Protein AF-A0A2I0ANE9-F1 (afdb_monomer)

Structure (mmCIF, N/CA/C/O backbone):
data_AF-A0A2I0ANE9-F1
#
_entry.id   AF-A0A2I0ANE9-F1
#
loop_
_atom_site.group_PDB
_atom_site.id
_atom_site.type_symbol
_atom_site.label_atom_id
_atom_site.label_alt_id
_atom_site.label_comp_id
_atom_site.label_asym_id
_atom_site.label_entity_id
_atom_site.label_seq_id
_atom_site.pdbx_PDB_ins_code
_atom_site.Cartn_x
_atom_site.Cartn_y
_atom_site.Cartn_z
_atom_site.occupancy
_atom_site.B_iso_or_equiv
_atom_site.auth_seq_id
_atom_site.auth_comp_id
_atom_site.auth_asym_id
_atom_site.auth_atom_id
_atom_site.pdbx_PDB_model_num
ATOM 1 N N . MET A 1 1 ? 23.871 -11.024 -10.348 1.00 52.38 1 MET A N 1
ATOM 2 C CA . MET A 1 1 ? 24.257 -9.922 -9.440 1.00 52.38 1 MET A CA 1
ATOM 3 C C . MET A 1 1 ? 22.990 -9.184 -9.057 1.00 52.38 1 MET A C 1
ATOM 5 O O . MET A 1 1 ? 22.345 -8.648 -9.945 1.00 52.38 1 MET A O 1
ATOM 9 N N . GLY A 1 2 ? 22.592 -9.238 -7.787 1.00 71.94 2 GLY A N 1
ATOM 10 C CA . GLY A 1 2 ? 21.537 -8.381 -7.241 1.00 71.94 2 GLY A CA 1
ATOM 11 C C . GLY A 1 2 ? 22.173 -7.202 -6.509 1.00 71.94 2 GLY A C 1
ATOM 12 O O . GLY A 1 2 ? 23.275 -7.345 -5.983 1.00 71.94 2 GLY A O 1
ATOM 13 N N . ALA A 1 3 ? 21.510 -6.049 -6.498 1.00 79.62 3 ALA A N 1
ATOM 14 C CA . ALA A 1 3 ? 21.902 -4.908 -5.679 1.00 79.62 3 ALA A CA 1
ATOM 15 C C . ALA A 1 3 ? 20.979 -4.841 -4.461 1.00 79.62 3 ALA A C 1
ATOM 17 O O . ALA A 1 3 ? 19.765 -4.979 -4.600 1.00 79.62 3 ALA A O 1
ATOM 18 N N . MET A 1 4 ? 21.552 -4.634 -3.278 1.00 83.81 4 MET A N 1
ATOM 19 C CA . MET A 1 4 ? 20.791 -4.360 -2.064 1.00 83.81 4 MET A CA 1
ATOM 20 C C . MET A 1 4 ? 20.770 -2.849 -1.848 1.00 83.81 4 MET A C 1
ATOM 22 O O . MET A 1 4 ? 21.821 -2.215 -1.757 1.00 83.81 4 MET A O 1
ATOM 26 N N . LEU A 1 5 ? 19.573 -2.274 -1.788 1.00 81.50 5 LEU A N 1
ATOM 27 C CA . LEU A 1 5 ? 19.358 -0.852 -1.556 1.00 81.50 5 LEU A CA 1
ATOM 28 C C . LEU A 1 5 ? 18.556 -0.693 -0.272 1.00 81.50 5 LEU A C 1
ATOM 30 O O . LEU A 1 5 ? 17.522 -1.333 -0.105 1.00 81.50 5 LEU A O 1
ATOM 34 N N . HIS A 1 6 ? 19.036 0.170 0.618 1.00 82.62 6 HIS A N 1
ATOM 35 C CA . HIS A 1 6 ? 18.342 0.507 1.853 1.00 82.62 6 HIS A CA 1
ATOM 36 C C . HIS A 1 6 ? 17.800 1.923 1.744 1.00 82.62 6 HIS A C 1
ATOM 38 O O . HIS A 1 6 ? 18.538 2.855 1.418 1.00 82.62 6 HIS A O 1
ATOM 44 N N . GLN A 1 7 ? 16.518 2.086 2.047 1.00 80.31 7 GLN A N 1
ATOM 45 C CA . GLN A 1 7 ? 15.871 3.386 2.115 1.00 80.31 7 GLN A CA 1
ATOM 46 C C . GLN A 1 7 ? 15.223 3.547 3.487 1.00 80.31 7 GLN A C 1
ATOM 48 O O . GLN A 1 7 ? 14.532 2.653 3.965 1.00 80.31 7 GLN A O 1
ATOM 53 N N . ALA A 1 8 ? 15.432 4.707 4.105 1.00 86.12 8 ALA A N 1
ATOM 54 C CA . ALA A 1 8 ? 14.765 5.092 5.339 1.00 86.12 8 ALA A CA 1
ATOM 55 C C . ALA A 1 8 ? 13.926 6.348 5.094 1.00 86.12 8 ALA A C 1
ATOM 57 O O . ALA A 1 8 ? 14.361 7.280 4.415 1.00 86.12 8 ALA A O 1
ATOM 58 N N . VAL A 1 9 ? 12.725 6.377 5.666 1.00 85.88 9 VAL A N 1
ATOM 59 C CA . VAL A 1 9 ? 11.798 7.507 5.567 1.00 85.88 9 VAL A CA 1
ATOM 60 C C . VAL A 1 9 ? 11.657 8.133 6.943 1.00 85.88 9 VAL A C 1
ATOM 62 O O . VAL A 1 9 ? 11.271 7.466 7.900 1.00 85.88 9 VAL A O 1
ATOM 65 N N . MET A 1 10 ? 11.958 9.427 7.043 1.00 89.69 10 MET A N 1
ATOM 66 C CA . MET A 1 10 ? 11.777 10.200 8.268 1.00 89.69 10 MET A CA 1
ATOM 67 C C . MET A 1 10 ? 10.619 11.175 8.089 1.00 89.69 10 MET A C 1
ATOM 69 O O . MET A 1 10 ? 10.679 12.089 7.265 1.00 89.69 10 MET A O 1
ATOM 73 N N . LEU A 1 11 ? 9.574 11.006 8.894 1.00 87.19 11 LEU A N 1
ATOM 74 C CA . LEU A 1 11 ? 8.435 11.915 8.892 1.00 87.19 11 LEU A CA 1
ATOM 75 C C . LEU A 1 11 ? 8.760 13.155 9.721 1.00 87.19 11 LEU A C 1
ATOM 77 O O . LEU A 1 11 ? 9.053 13.065 10.910 1.00 87.19 11 LEU A O 1
ATOM 81 N N . ARG A 1 12 ? 8.680 14.331 9.093 1.00 90.38 12 ARG A N 1
ATOM 82 C CA . ARG A 1 12 ? 8.880 15.636 9.755 1.00 90.38 12 ARG A CA 1
ATOM 83 C C . ARG A 1 12 ? 7.601 16.200 10.382 1.00 90.38 12 ARG A C 1
ATOM 85 O O . ARG A 1 12 ? 7.537 17.374 10.727 1.00 90.38 12 ARG A O 1
ATOM 92 N N . PHE A 1 13 ? 6.576 15.369 10.506 1.00 89.00 13 PHE A N 1
ATOM 93 C CA . PHE A 1 13 ? 5.283 15.709 11.079 1.00 89.00 13 PHE A CA 1
ATOM 94 C C . PHE A 1 13 ? 4.828 14.592 12.014 1.00 89.00 13 PHE A C 1
ATOM 96 O O . PHE A 1 13 ? 5.285 13.451 11.928 1.00 89.00 13 PHE A O 1
ATOM 103 N N . LYS A 1 14 ? 3.907 14.921 12.921 1.00 91.12 14 LYS A N 1
ATOM 104 C CA . LYS A 1 14 ? 3.336 13.936 13.837 1.00 91.12 14 LYS A CA 1
ATOM 105 C C . LYS A 1 14 ? 2.424 12.990 13.056 1.00 91.12 14 LYS A C 1
ATOM 107 O O . LYS A 1 14 ? 1.410 13.421 12.517 1.00 91.12 14 LYS A O 1
ATOM 112 N N . ALA A 1 15 ? 2.774 11.712 13.047 1.00 91.75 15 ALA A N 1
ATOM 113 C CA . ALA A 1 15 ? 1.989 10.645 12.445 1.00 91.75 15 ALA A CA 1
ATOM 114 C C . ALA A 1 15 ? 1.665 9.580 13.497 1.00 91.75 15 ALA A C 1
ATOM 116 O O . ALA A 1 15 ? 2.431 9.364 14.438 1.00 91.75 15 ALA A O 1
ATOM 117 N N . THR A 1 16 ? 0.529 8.904 13.349 1.00 94.19 16 THR A N 1
ATOM 118 C CA . THR A 1 16 ? 0.270 7.674 14.111 1.00 94.19 16 THR A CA 1
ATOM 119 C C . THR A 1 16 ? 1.107 6.523 13.551 1.00 94.19 16 THR A C 1
ATOM 121 O O . THR A 1 16 ? 1.545 6.572 12.403 1.00 94.19 16 THR A O 1
ATOM 124 N N . ASN A 1 17 ? 1.281 5.444 14.318 1.00 92.12 17 ASN A N 1
ATOM 125 C CA . ASN A 1 17 ? 2.029 4.268 13.851 1.00 92.12 17 ASN A CA 1
ATOM 126 C C . ASN A 1 17 ? 1.484 3.716 12.521 1.00 92.12 17 ASN A C 1
ATOM 128 O O . ASN A 1 17 ? 2.256 3.366 11.634 1.00 92.12 17 ASN A O 1
ATOM 132 N N . ASN A 1 18 ? 0.158 3.687 12.353 1.00 92.81 18 ASN A N 1
ATOM 133 C CA . ASN A 1 18 ? -0.466 3.208 11.117 1.00 92.81 18 ASN A CA 1
ATOM 134 C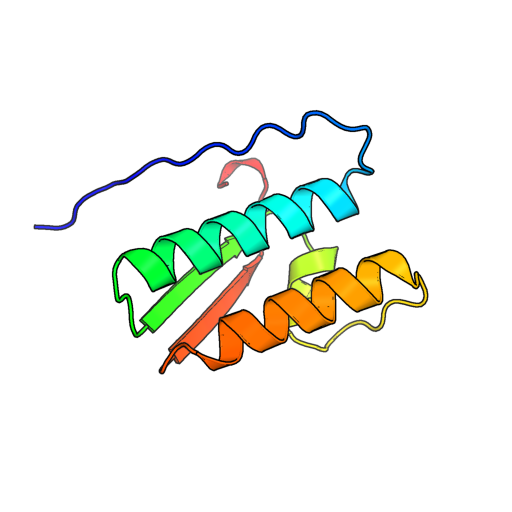 C . ASN A 1 18 ? -0.201 4.154 9.941 1.00 92.81 18 ASN A C 1
ATOM 136 O O . ASN A 1 18 ? 0.076 3.690 8.841 1.00 92.81 18 ASN A O 1
ATOM 140 N N . GLN A 1 19 ? -0.249 5.469 10.172 1.00 94.56 19 GLN A N 1
ATOM 141 C CA . GLN A 1 19 ? 0.093 6.458 9.148 1.00 94.56 19 GLN A CA 1
ATOM 142 C C . GLN A 1 19 ? 1.568 6.338 8.751 1.00 94.56 19 GLN A C 1
ATOM 144 O O . GLN A 1 19 ? 1.867 6.299 7.566 1.00 94.56 19 GLN A O 1
ATOM 149 N N . ALA A 1 20 ? 2.476 6.176 9.718 1.00 94.31 20 ALA A N 1
ATOM 150 C CA . ALA A 1 20 ? 3.898 5.998 9.439 1.00 94.31 20 ALA A CA 1
ATOM 151 C C . ALA A 1 20 ? 4.194 4.735 8.618 1.00 94.31 20 ALA A C 1
ATOM 153 O O . ALA A 1 20 ? 4.994 4.775 7.687 1.00 94.31 20 ALA A O 1
ATOM 154 N N . LYS A 1 21 ? 3.501 3.631 8.913 1.00 94.06 21 LYS A N 1
ATOM 155 C CA . LYS A 1 21 ? 3.607 2.381 8.148 1.00 94.06 21 LYS A CA 1
ATOM 156 C C . LYS A 1 21 ? 3.090 2.535 6.711 1.00 94.06 21 LYS A C 1
ATOM 158 O O . LYS A 1 21 ? 3.695 1.997 5.787 1.00 94.06 21 LYS A O 1
ATOM 163 N N . TYR A 1 22 ? 2.022 3.306 6.505 1.00 95.94 22 TYR A N 1
ATOM 164 C CA . TYR A 1 22 ? 1.544 3.643 5.161 1.00 95.94 22 TYR A CA 1
ATOM 165 C C . TYR A 1 22 ? 2.514 4.540 4.390 1.00 95.94 22 TYR A C 1
ATOM 167 O O . TYR A 1 22 ? 2.768 4.279 3.217 1.00 95.94 22 TYR A O 1
ATOM 175 N N . GLU A 1 23 ? 3.078 5.558 5.037 1.00 95.75 23 GLU A N 1
ATOM 176 C CA . GLU A 1 23 ? 4.073 6.441 4.419 1.00 95.75 23 GLU A CA 1
ATOM 177 C C . GLU A 1 23 ? 5.321 5.669 3.980 1.00 95.75 23 GLU A C 1
ATOM 179 O O . GLU A 1 23 ? 5.802 5.848 2.862 1.00 95.75 23 GLU A O 1
ATOM 184 N N . ALA A 1 24 ? 5.808 4.751 4.821 1.00 94.69 24 ALA A N 1
ATOM 185 C CA . ALA A 1 24 ? 6.929 3.882 4.476 1.00 94.69 24 ALA A CA 1
ATOM 186 C C . ALA A 1 24 ? 6.624 3.015 3.240 1.00 94.69 24 ALA A C 1
ATOM 188 O O . ALA A 1 24 ? 7.434 2.962 2.314 1.00 94.69 24 ALA A O 1
ATOM 189 N N . LEU A 1 25 ? 5.436 2.397 3.184 1.00 96.25 25 LEU A N 1
ATOM 190 C CA . LEU A 1 25 ? 5.003 1.619 2.021 1.00 96.25 25 LEU A CA 1
ATOM 191 C C . LEU A 1 25 ? 4.953 2.483 0.752 1.00 96.25 25 LEU A C 1
ATOM 193 O O . LEU A 1 25 ? 5.503 2.105 -0.278 1.00 96.25 25 LEU A O 1
ATOM 197 N N . ILE A 1 26 ? 4.319 3.654 0.819 1.00 97.38 26 ILE A N 1
ATOM 198 C CA . ILE A 1 26 ? 4.153 4.555 -0.331 1.00 97.38 26 ILE A CA 1
ATOM 199 C C . ILE A 1 26 ? 5.501 5.068 -0.840 1.00 97.38 26 ILE A C 1
ATOM 201 O O . ILE A 1 26 ? 5.722 5.126 -2.050 1.00 97.38 26 ILE A O 1
ATOM 205 N N . ALA A 1 27 ? 6.415 5.422 0.060 1.00 95.75 27 ALA A N 1
ATOM 206 C CA . ALA A 1 27 ? 7.759 5.836 -0.313 1.00 95.75 27 ALA A CA 1
ATOM 207 C C . ALA A 1 27 ? 8.528 4.708 -1.018 1.00 95.75 27 ALA A C 1
ATOM 209 O O . ALA A 1 27 ? 9.123 4.955 -2.067 1.00 95.75 27 ALA A O 1
ATOM 210 N N . GLY A 1 28 ? 8.459 3.477 -0.498 1.00 95.75 28 GLY A N 1
ATOM 211 C CA . GLY A 1 28 ? 9.093 2.309 -1.115 1.00 95.75 28 GLY A CA 1
ATOM 212 C C . GLY A 1 28 ? 8.526 1.982 -2.501 1.00 95.75 28 GLY A C 1
ATOM 213 O O . GLY A 1 28 ? 9.286 1.722 -3.432 1.00 95.75 28 GLY A O 1
ATOM 214 N N . LEU A 1 29 ? 7.202 2.075 -2.677 1.00 97.19 29 LEU A N 1
ATOM 215 C CA . LEU A 1 29 ? 6.549 1.885 -3.980 1.00 97.19 29 LEU A CA 1
ATOM 216 C C . LEU A 1 29 ? 6.997 2.939 -4.999 1.00 97.19 29 LEU A C 1
ATOM 218 O O . LEU A 1 29 ? 7.376 2.592 -6.115 1.00 97.19 29 LEU A O 1
ATOM 222 N N . ASN A 1 30 ? 6.997 4.220 -4.616 1.00 97.25 30 ASN A N 1
ATOM 223 C CA . ASN A 1 30 ? 7.471 5.299 -5.486 1.00 97.25 30 ASN A CA 1
ATOM 224 C C . ASN A 1 30 ? 8.941 5.116 -5.871 1.00 97.25 30 ASN A C 1
ATOM 226 O O . ASN A 1 30 ? 9.308 5.327 -7.026 1.00 97.25 30 ASN A O 1
ATOM 230 N N . PHE A 1 31 ? 9.778 4.701 -4.920 1.00 95.00 31 PHE A N 1
ATOM 231 C CA . PHE A 1 31 ? 11.182 4.430 -5.187 1.00 95.00 31 PHE A CA 1
ATOM 232 C C . PHE A 1 31 ? 11.349 3.295 -6.203 1.00 95.00 31 PHE A C 1
ATOM 234 O O . PHE A 1 31 ? 12.031 3.479 -7.210 1.00 95.00 31 PHE A O 1
ATOM 241 N N . ALA A 1 32 ? 10.653 2.172 -6.022 1.00 95.44 32 ALA A N 1
ATOM 242 C CA . ALA A 1 32 ? 10.693 1.065 -6.973 1.00 95.44 32 ALA A CA 1
ATOM 243 C C . ALA A 1 32 ? 1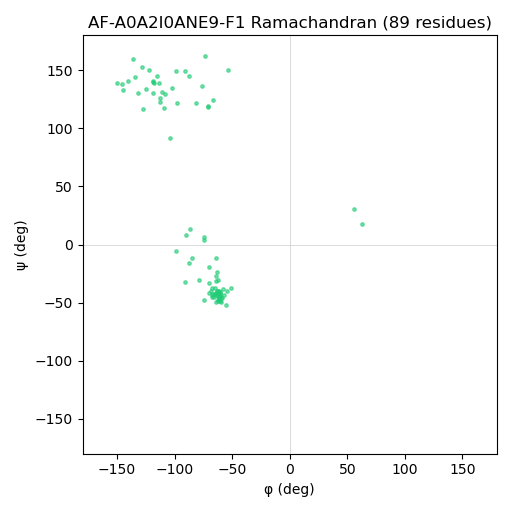0.201 1.467 -8.379 1.00 95.44 32 ALA A C 1
ATOM 245 O O . ALA A 1 32 ? 10.838 1.122 -9.376 1.00 95.44 32 ALA A O 1
ATOM 246 N N . LEU A 1 33 ? 9.126 2.258 -8.471 1.00 96.38 33 LEU A N 1
ATOM 247 C CA . LEU A 1 33 ? 8.641 2.801 -9.747 1.00 96.38 33 LEU A CA 1
ATOM 248 C C . LEU A 1 33 ? 9.667 3.732 -10.405 1.00 96.38 33 LEU A C 1
ATOM 250 O O . LEU A 1 33 ? 9.875 3.652 -11.614 1.00 96.38 33 LEU A O 1
ATOM 254 N N . SER A 1 34 ? 10.358 4.572 -9.625 1.00 95.75 34 SER A N 1
ATOM 255 C CA . SER A 1 34 ? 11.422 5.450 -10.140 1.00 95.75 34 SER A CA 1
ATOM 256 C C . SER A 1 34 ? 12.613 4.674 -10.713 1.00 95.75 34 SER A C 1
ATOM 258 O O . SER A 1 34 ? 13.325 5.173 -11.581 1.00 95.75 34 SER A O 1
ATOM 260 N N . MET A 1 35 ? 12.789 3.427 -10.272 1.00 94.12 35 MET A N 1
ATOM 261 C CA . MET A 1 35 ? 13.779 2.484 -10.788 1.00 94.12 35 MET A CA 1
ATOM 262 C C . MET A 1 35 ? 13.253 1.623 -11.948 1.00 94.12 35 MET A C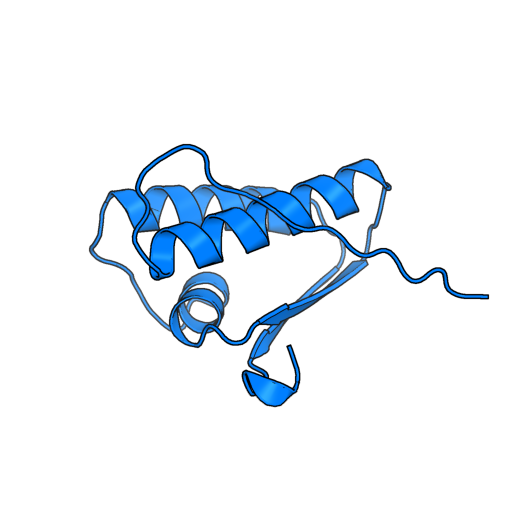 1
ATOM 264 O O . MET A 1 35 ? 13.929 0.683 -12.363 1.00 94.12 35 MET A O 1
ATOM 268 N N . ALA A 1 36 ? 12.053 1.916 -12.463 1.00 95.44 36 ALA A N 1
ATOM 269 C CA . ALA A 1 36 ? 11.372 1.148 -13.505 1.00 95.44 36 ALA A CA 1
ATOM 270 C C . ALA A 1 36 ? 11.184 -0.345 -13.160 1.00 95.44 36 ALA A C 1
ATOM 272 O O . ALA A 1 36 ? 11.158 -1.206 -14.045 1.00 95.44 36 ALA A O 1
ATOM 273 N N . VAL A 1 37 ? 11.041 -0.670 -11.868 1.00 95.56 37 VAL A N 1
ATOM 274 C CA . VAL A 1 37 ? 10.709 -2.027 -11.421 1.00 95.56 37 VAL A CA 1
ATOM 275 C C . VAL A 1 37 ? 9.298 -2.371 -11.888 1.00 95.56 37 VAL A C 1
ATOM 277 O O . VAL A 1 37 ? 8.339 -1.678 -11.567 1.00 95.56 37 VAL A O 1
ATOM 280 N N . LYS A 1 38 ? 9.171 -3.474 -12.626 1.00 96.31 38 LYS A N 1
ATOM 281 C CA . LYS A 1 38 ? 7.885 -3.960 -13.151 1.00 96.31 38 LYS A CA 1
ATOM 282 C C . LYS A 1 38 ? 7.177 -4.935 -12.218 1.00 96.31 38 LYS A C 1
ATOM 284 O O . LYS A 1 38 ? 5.957 -4.982 -12.205 1.00 96.31 38 LYS A O 1
ATOM 289 N N . ARG A 1 39 ? 7.937 -5.728 -11.461 1.00 97.56 39 ARG A N 1
ATOM 290 C CA . ARG A 1 39 ? 7.418 -6.782 -10.581 1.00 97.56 39 ARG A CA 1
ATOM 291 C C . ARG A 1 39 ? 8.061 -6.663 -9.216 1.00 97.56 39 ARG A C 1
ATOM 293 O O . ARG A 1 39 ? 9.287 -6.560 -9.146 1.00 97.56 39 ARG A O 1
ATOM 300 N N . ILE A 1 40 ? 7.260 -6.672 -8.159 1.00 96.75 40 ILE A N 1
ATOM 301 C CA . ILE A 1 40 ? 7.752 -6.434 -6.803 1.00 96.75 40 ILE A CA 1
ATOM 302 C C . ILE A 1 40 ? 7.077 -7.349 -5.781 1.00 96.75 40 ILE A C 1
ATOM 304 O O . ILE A 1 40 ? 5.872 -7.593 -5.818 1.00 96.75 40 ILE A O 1
ATOM 308 N N . GLN A 1 41 ? 7.879 -7.821 -4.831 1.00 96.94 41 GLN A N 1
ATOM 309 C CA . GLN A 1 41 ? 7.412 -8.451 -3.605 1.00 96.94 41 GLN A CA 1
ATOM 310 C C . GLN A 1 41 ? 7.764 -7.535 -2.438 1.00 96.94 41 GLN A C 1
ATOM 312 O O . GLN A 1 41 ? 8.916 -7.130 -2.282 1.00 96.94 41 GLN A O 1
ATOM 317 N N . VAL A 1 42 ? 6.760 -7.189 -1.644 1.00 96.19 42 VAL A N 1
ATOM 318 C CA . VAL A 1 42 ? 6.888 -6.309 -0.487 1.00 96.19 42 VAL A CA 1
ATOM 319 C C . VAL A 1 42 ? 6.623 -7.111 0.779 1.00 96.19 42 VAL A C 1
ATOM 321 O O . VAL A 1 42 ? 5.694 -7.921 0.843 1.00 96.19 42 VAL A O 1
ATOM 324 N N . PHE A 1 43 ? 7.422 -6.844 1.803 1.00 95.12 43 PHE A N 1
ATOM 325 C CA . PHE A 1 43 ? 7.260 -7.410 3.132 1.00 95.12 43 PHE A CA 1
ATOM 326 C C . PHE A 1 43 ? 6.946 -6.296 4.128 1.00 95.12 43 PHE A C 1
ATOM 328 O O . PHE A 1 43 ? 7.390 -5.159 3.962 1.00 95.12 43 PHE A O 1
ATOM 335 N N . SER A 1 44 ? 6.116 -6.594 5.124 1.00 94.38 44 SER A N 1
ATOM 336 C CA . SER A 1 44 ? 5.773 -5.628 6.162 1.00 94.38 44 SER A CA 1
ATOM 337 C C . SER A 1 44 ? 5.463 -6.311 7.487 1.00 94.38 44 SER A C 1
ATOM 339 O O . SER A 1 44 ? 4.706 -7.277 7.534 1.00 94.38 44 SER A O 1
ATOM 341 N N . ASP A 1 45 ? 5.942 -5.721 8.580 1.00 94.06 45 ASP A N 1
ATOM 342 C CA . ASP A 1 45 ? 5.577 -6.070 9.961 1.00 94.06 45 ASP A CA 1
ATOM 343 C C . ASP A 1 45 ? 4.171 -5.574 10.375 1.00 94.06 45 ASP A C 1
ATOM 345 O O . ASP A 1 45 ? 3.766 -5.612 11.540 1.00 94.06 45 ASP A O 1
ATOM 349 N N . SER A 1 46 ? 3.427 -4.974 9.444 1.00 94.44 46 SER A N 1
ATOM 350 C CA . SER A 1 46 ? 2.144 -4.334 9.706 1.00 94.44 46 SER A CA 1
ATOM 351 C C . SER A 1 46 ? 0.985 -5.189 9.225 1.00 94.44 46 SER A C 1
ATOM 353 O O . SER A 1 46 ? 0.503 -5.016 8.104 1.00 94.44 46 SER A O 1
ATOM 355 N N . LEU A 1 47 ? 0.447 -6.036 10.106 1.00 94.25 47 LEU A N 1
ATOM 356 C CA . LEU A 1 47 ? -0.782 -6.786 9.814 1.00 94.25 47 LEU A CA 1
ATOM 357 C C . LEU A 1 47 ? -1.919 -5.884 9.322 1.00 94.25 47 LEU A C 1
ATOM 359 O O . LEU A 1 47 ? -2.662 -6.270 8.427 1.00 94.25 47 LEU A O 1
ATOM 363 N N . LEU A 1 48 ? -2.056 -4.675 9.873 1.00 94.81 48 LEU A N 1
ATOM 364 C CA . LEU A 1 48 ? -3.098 -3.740 9.449 1.00 94.81 48 LEU A CA 1
ATOM 365 C C . LEU A 1 48 ? -2.919 -3.307 7.991 1.00 94.81 48 LEU A C 1
ATOM 367 O O . LEU A 1 48 ? -3.881 -3.355 7.229 1.00 94.81 48 LEU A O 1
ATOM 371 N N . VAL A 1 49 ? -1.710 -2.891 7.605 1.00 95.19 49 VAL A N 1
ATOM 372 C CA . VAL A 1 49 ? -1.440 -2.418 6.237 1.00 95.19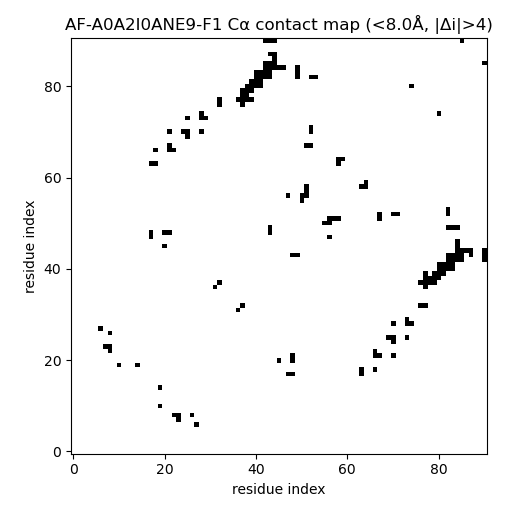 49 VAL A CA 1
ATOM 373 C C . VAL A 1 49 ? -1.565 -3.575 5.253 1.00 95.19 49 VAL A C 1
ATOM 375 O O . VAL A 1 49 ? -2.250 -3.426 4.243 1.00 95.19 49 VAL A O 1
ATOM 378 N N . VAL A 1 50 ? -0.981 -4.733 5.580 1.00 96.56 50 VAL A N 1
ATOM 379 C CA . VAL A 1 50 ? -1.066 -5.954 4.765 1.00 96.56 50 VAL A CA 1
ATOM 380 C C . VAL A 1 50 ? -2.528 -6.318 4.509 1.00 96.56 50 VAL A C 1
ATOM 382 O O . VAL A 1 50 ? -2.937 -6.443 3.357 1.00 96.56 50 VAL A O 1
ATOM 385 N N . ASN A 1 51 ? -3.345 -6.396 5.561 1.00 96.44 51 ASN A N 1
ATOM 386 C CA . ASN A 1 51 ? -4.750 -6.777 5.433 1.00 96.44 51 ASN A CA 1
ATOM 387 C C . ASN A 1 51 ? -5.599 -5.735 4.686 1.00 96.44 51 ASN A C 1
ATOM 389 O O . ASN A 1 51 ? -6.468 -6.089 3.893 1.00 96.44 51 ASN A O 1
ATOM 393 N N . GLN A 1 52 ? -5.356 -4.438 4.884 1.00 96.94 52 GLN A N 1
ATOM 394 C CA . GLN A 1 52 ? -6.108 -3.395 4.174 1.00 96.94 52 GLN A CA 1
ATOM 395 C C . GLN A 1 52 ? -5.758 -3.338 2.680 1.00 96.94 52 GLN A C 1
ATOM 397 O O . GLN A 1 52 ? -6.648 -3.206 1.836 1.00 96.94 52 GLN A O 1
ATOM 402 N N . VAL A 1 53 ? -4.474 -3.466 2.332 1.00 96.50 53 VAL A N 1
ATOM 403 C CA . VAL A 1 53 ? -4.011 -3.493 0.934 1.00 96.50 53 VAL A CA 1
ATOM 404 C C . VAL A 1 53 ? -4.519 -4.742 0.217 1.00 96.50 53 VAL A C 1
ATOM 406 O O . VAL A 1 53 ? -5.100 -4.616 -0.863 1.00 96.50 53 VAL A O 1
ATOM 409 N N . ASN A 1 54 ? -4.417 -5.908 0.863 1.00 96.00 54 ASN A N 1
ATOM 410 C CA . ASN A 1 54 ? -4.930 -7.185 0.355 1.00 96.00 54 ASN A CA 1
ATOM 411 C C . ASN A 1 54 ? -6.465 -7.302 0.437 1.00 96.00 54 ASN A C 1
ATOM 413 O O . ASN A 1 54 ? -7.020 -8.346 0.114 1.00 96.00 54 ASN A O 1
ATOM 417 N N . GLN A 1 55 ? -7.161 -6.224 0.819 1.00 93.12 55 GLN A N 1
ATOM 418 C CA . GLN A 1 55 ? -8.625 -6.114 0.854 1.00 93.12 55 GLN A CA 1
ATOM 419 C C . GLN A 1 55 ? -9.323 -7.073 1.825 1.00 93.12 55 GLN A C 1
ATOM 421 O O . GLN A 1 55 ? -10.530 -7.270 1.729 1.00 93.12 55 GLN A O 1
ATOM 426 N N . THR A 1 56 ? -8.593 -7.645 2.780 1.00 91.88 56 THR A N 1
ATOM 427 C CA . THR A 1 56 ? -9.182 -8.496 3.816 1.00 91.88 56 THR A CA 1
ATOM 428 C C . THR A 1 56 ? -9.830 -7.655 4.911 1.00 91.88 56 THR A C 1
ATOM 430 O O . THR A 1 56 ? -10.838 -8.081 5.469 1.00 91.88 56 THR A O 1
ATOM 433 N N . PHE A 1 57 ? -9.314 -6.446 5.182 1.00 89.69 57 PHE A N 1
ATOM 434 C CA . PHE A 1 57 ? -9.882 -5.493 6.143 1.00 89.69 57 PHE A CA 1
ATOM 435 C C . PHE A 1 57 ? -10.307 -4.174 5.497 1.00 89.69 57 PHE A C 1
ATOM 437 O O . PHE A 1 57 ? -9.583 -3.576 4.701 1.00 89.69 57 PHE A O 1
ATOM 444 N N . GLU A 1 58 ? -11.442 -3.648 5.951 1.00 89.06 58 GLU A N 1
ATOM 445 C CA . GLU A 1 58 ? -11.847 -2.274 5.674 1.00 89.06 58 GLU A CA 1
ATOM 446 C C . GLU A 1 58 ? -11.340 -1.314 6.755 1.00 89.06 58 GLU A C 1
ATOM 448 O O . GLU A 1 58 ? -11.241 -1.653 7.935 1.00 89.06 58 GLU A O 1
ATOM 453 N N . THR A 1 59 ? -11.071 -0.068 6.368 1.00 90.81 59 THR A N 1
ATOM 454 C CA . THR A 1 59 ? -10.762 1.011 7.311 1.00 90.81 59 THR A CA 1
ATOM 455 C C . THR A 1 59 ? -11.887 2.035 7.345 1.00 90.81 59 THR A C 1
ATOM 457 O O . THR A 1 59 ? -12.346 2.499 6.304 1.00 90.81 59 THR A O 1
ATOM 460 N N . LYS A 1 60 ? -12.347 2.409 8.545 1.00 91.62 60 LYS A N 1
ATOM 461 C CA . LYS A 1 60 ? -13.332 3.492 8.748 1.00 91.62 60 LYS A CA 1
ATOM 462 C C . LYS A 1 60 ? -12.667 4.865 8.884 1.00 91.62 60 LYS A C 1
ATOM 464 O O . LYS A 1 60 ? -13.337 5.885 8.736 1.00 91.62 60 LYS A O 1
ATOM 469 N N . ASP A 1 61 ? -11.359 4.891 9.130 1.00 94.00 61 ASP A N 1
ATOM 470 C CA . ASP A 1 61 ? -10.574 6.113 9.268 1.00 94.00 61 ASP A CA 1
ATOM 471 C C . ASP A 1 61 ? -10.425 6.799 7.900 1.00 94.00 61 ASP A C 1
ATOM 473 O O . ASP A 1 61 ? -9.869 6.239 6.953 1.00 94.00 61 ASP A O 1
ATOM 477 N N . LYS A 1 62 ? -10.931 8.034 7.791 1.00 95.00 62 LYS A N 1
ATOM 478 C CA . LYS A 1 62 ? -10.922 8.809 6.540 1.00 95.00 62 LYS A CA 1
ATOM 479 C C . LYS A 1 62 ? -9.508 9.103 6.031 1.00 95.00 62 LYS A C 1
ATOM 481 O O . LYS A 1 62 ? -9.326 9.225 4.823 1.00 95.00 62 LYS A O 1
ATOM 486 N N . VAL A 1 63 ? -8.527 9.239 6.919 1.00 94.81 63 VAL A N 1
ATOM 487 C CA . VAL A 1 63 ? -7.124 9.467 6.562 1.00 94.81 63 VAL A CA 1
ATOM 488 C C . VAL A 1 63 ? -6.509 8.173 6.039 1.00 94.81 63 VAL A C 1
ATOM 490 O O . VAL A 1 63 ? -5.928 8.176 4.956 1.00 94.81 63 VAL A O 1
ATOM 493 N N . LEU A 1 64 ? -6.704 7.049 6.734 1.00 95.62 64 LEU A N 1
ATOM 494 C CA . LEU A 1 64 ? -6.205 5.753 6.254 1.00 95.62 64 LEU A CA 1
ATOM 495 C C . LEU A 1 64 ? -6.867 5.318 4.941 1.00 95.62 64 LEU A C 1
ATOM 497 O O . LEU A 1 64 ? -6.200 4.717 4.107 1.00 95.62 64 LEU A O 1
ATOM 501 N N . LYS A 1 65 ? -8.134 5.685 4.694 1.00 96.50 65 LYS A N 1
ATOM 502 C CA . LYS A 1 65 ? -8.767 5.487 3.378 1.00 96.50 65 LYS A CA 1
ATOM 503 C C . LYS A 1 65 ? -7.989 6.175 2.255 1.00 96.50 65 LYS A C 1
ATOM 505 O O . LYS A 1 65 ? -7.786 5.561 1.213 1.00 96.50 65 LYS A O 1
ATOM 510 N N . LYS A 1 66 ? -7.531 7.415 2.467 1.00 97.38 66 LYS A N 1
ATOM 511 C CA . LYS A 1 66 ? -6.732 8.151 1.471 1.00 97.38 66 LYS A CA 1
ATOM 512 C C . LYS A 1 66 ? -5.383 7.477 1.226 1.00 97.38 66 LYS A C 1
ATOM 514 O O . LYS A 1 66 ? -4.994 7.318 0.073 1.00 97.38 66 LYS A O 1
ATOM 519 N N . TYR A 1 67 ? -4.710 7.028 2.287 1.00 97.50 67 TYR A N 1
ATOM 520 C CA . TYR A 1 67 ? -3.465 6.267 2.155 1.00 97.50 67 TYR A CA 1
ATOM 521 C C . TYR A 1 67 ? -3.665 4.955 1.396 1.00 97.50 67 TYR A C 1
ATOM 523 O O . TYR A 1 67 ? -2.903 4.658 0.481 1.00 97.50 67 TYR A O 1
ATOM 531 N N . LEU A 1 68 ? -4.711 4.197 1.727 1.00 97.62 68 LEU A N 1
ATOM 532 C CA . LEU A 1 68 ? -5.034 2.950 1.042 1.00 97.62 68 LEU A CA 1
ATOM 533 C C . LEU A 1 68 ? -5.328 3.178 -0.445 1.00 97.62 68 LEU A C 1
ATOM 535 O O . LEU A 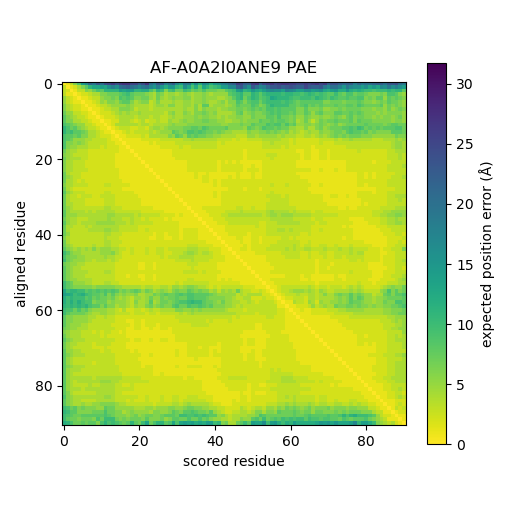1 68 ? -4.852 2.415 -1.280 1.00 97.62 68 LEU A O 1
ATOM 539 N N . GLN A 1 69 ? -6.085 4.226 -0.783 1.00 97.62 69 GLN A N 1
ATOM 540 C CA . GLN A 1 69 ? -6.351 4.596 -2.175 1.00 97.62 69 GLN A CA 1
ATOM 541 C C . GLN A 1 69 ? -5.057 4.922 -2.923 1.00 97.62 69 GLN A C 1
ATOM 543 O O . GLN A 1 69 ? -4.829 4.369 -3.993 1.00 97.62 69 GLN A O 1
ATOM 548 N N . LEU A 1 70 ? -4.191 5.758 -2.344 1.00 98.19 70 LEU A N 1
ATOM 549 C CA . LEU A 1 70 ? -2.911 6.111 -2.954 1.00 98.19 70 LEU A CA 1
ATOM 550 C C . LEU A 1 70 ? -2.008 4.884 -3.143 1.00 98.19 70 LEU A C 1
ATOM 552 O O . LEU A 1 70 ? -1.475 4.682 -4.231 1.00 98.19 70 LEU A O 1
ATOM 556 N N . ALA A 1 71 ? -1.882 4.036 -2.120 1.00 98.00 71 ALA A N 1
ATOM 557 C CA . ALA A 1 71 ? -1.105 2.805 -2.205 1.00 98.00 71 ALA A CA 1
ATOM 558 C C . ALA A 1 71 ? -1.629 1.888 -3.320 1.00 98.00 71 ALA A C 1
ATOM 560 O O . ALA A 1 71 ? -0.843 1.426 -4.140 1.00 98.00 71 ALA A O 1
ATOM 561 N N . LYS A 1 72 ? -2.951 1.679 -3.415 1.00 97.81 72 LYS A N 1
ATOM 562 C CA . LYS A 1 72 ? -3.558 0.875 -4.489 1.00 97.81 72 LYS A CA 1
ATOM 563 C C . LYS A 1 72 ? -3.317 1.470 -5.878 1.00 97.81 72 LYS A C 1
ATOM 565 O O . LYS A 1 72 ? -3.025 0.716 -6.801 1.00 97.81 72 LYS A O 1
ATOM 570 N N . SER A 1 73 ? -3.393 2.794 -6.025 1.00 98.38 73 SER A N 1
ATOM 571 C CA . SER A 1 73 ? -3.074 3.460 -7.293 1.00 98.38 73 SER A CA 1
ATOM 572 C C . SER A 1 73 ? -1.627 3.206 -7.713 1.00 98.38 73 SER A C 1
ATOM 574 O O . SER A 1 73 ? -1.391 2.858 -8.863 1.00 98.38 73 SER A O 1
ATOM 576 N N . LEU A 1 74 ? -0.666 3.304 -6.789 1.00 98.44 74 LEU A N 1
ATOM 577 C CA . LEU A 1 74 ? 0.740 3.004 -7.082 1.00 98.44 74 LEU A CA 1
ATOM 578 C C . LEU A 1 74 ? 0.959 1.521 -7.396 1.00 98.44 74 LEU A C 1
ATOM 580 O O . LEU A 1 74 ? 1.658 1.195 -8.347 1.00 98.44 74 LEU A O 1
ATOM 584 N N . ILE A 1 75 ? 0.327 0.625 -6.633 1.00 98.12 75 ILE A N 1
ATOM 585 C CA . ILE A 1 75 ? 0.396 -0.826 -6.852 1.00 98.12 75 ILE A CA 1
ATOM 586 C C . ILE A 1 75 ? -0.099 -1.198 -8.255 1.00 98.12 75 ILE A C 1
ATOM 588 O O . ILE A 1 75 ? 0.506 -2.042 -8.905 1.00 98.12 75 ILE A O 1
ATOM 592 N N . SER A 1 76 ? -1.148 -0.534 -8.754 1.00 97.94 76 SER A N 1
ATOM 593 C CA . SER A 1 76 ? -1.699 -0.797 -10.093 1.00 97.94 76 SER A CA 1
ATOM 594 C C . SER A 1 76 ? -0.748 -0.479 -11.254 1.00 97.94 76 SER A C 1
ATOM 596 O O . SER A 1 76 ? -1.024 -0.865 -12.386 1.00 97.94 76 SER A O 1
ATOM 598 N N . LEU A 1 77 ? 0.363 0.218 -10.986 1.00 98.31 77 LEU A N 1
ATOM 599 C CA . LEU A 1 77 ? 1.392 0.533 -11.979 1.00 98.31 77 LEU A CA 1
ATOM 600 C C . LEU A 1 77 ? 2.422 -0.595 -12.152 1.00 98.31 77 LEU A C 1
ATOM 602 O O . LEU A 1 77 ? 3.215 -0.545 -13.091 1.00 98.31 77 LEU A O 1
ATOM 606 N N . PHE A 1 78 ? 2.430 -1.596 -11.269 1.00 98.06 78 PHE A N 1
ATOM 607 C CA . PHE A 1 78 ? 3.275 -2.780 -11.404 1.00 98.06 78 PHE A CA 1
ATOM 608 C C . PHE A 1 78 ? 2.569 -3.856 -12.239 1.00 98.06 78 PHE A C 1
ATOM 610 O O . PHE A 1 78 ? 1.356 -4.034 -12.156 1.00 98.06 78 PHE A O 1
ATOM 617 N N . GLU A 1 79 ? 3.342 -4.605 -13.025 1.00 98.06 79 GLU A N 1
ATOM 618 C CA . GLU A 1 79 ? 2.863 -5.781 -13.763 1.00 98.06 79 GLU A CA 1
ATOM 619 C C . GLU A 1 79 ? 2.540 -6.944 -12.813 1.00 98.06 79 GLU A C 1
ATOM 621 O O . GLU A 1 79 ? 1.627 -7.720 -13.078 1.00 98.06 79 GLU A O 1
ATOM 626 N N . ASP A 1 80 ? 3.290 -7.061 -11.712 1.00 97.62 80 ASP A N 1
ATOM 627 C CA . ASP A 1 80 ? 3.049 -8.042 -10.654 1.00 97.62 80 ASP A CA 1
ATOM 628 C C . ASP A 1 80 ? 3.408 -7.462 -9.281 1.00 97.62 80 ASP A C 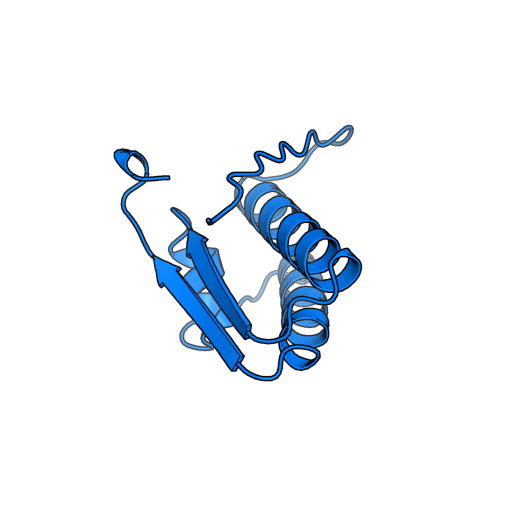1
ATOM 630 O O . ASP A 1 80 ? 4.426 -6.778 -9.117 1.00 97.62 80 ASP A O 1
ATOM 634 N N . PHE A 1 81 ? 2.566 -7.741 -8.292 1.00 97.81 81 PHE A N 1
ATOM 635 C CA . PHE A 1 81 ? 2.690 -7.217 -6.940 1.00 97.81 81 PHE A CA 1
ATOM 636 C C . PHE A 1 81 ? 2.233 -8.252 -5.918 1.00 97.81 81 PHE A C 1
ATOM 638 O O . PHE A 1 81 ? 1.130 -8.790 -6.003 1.00 97.81 81 PHE A O 1
ATOM 645 N N . SER A 1 82 ? 3.037 -8.440 -4.874 1.00 97.25 82 SER A N 1
ATOM 646 C CA . SER A 1 82 ? 2.617 -9.159 -3.673 1.00 97.25 82 SER A CA 1
ATOM 647 C C . SER A 1 82 ? 3.039 -8.418 -2.410 1.00 97.25 82 SER A C 1
ATOM 649 O O . SER A 1 82 ? 4.112 -7.819 -2.352 1.00 97.25 82 SER A O 1
ATOM 651 N N . LEU A 1 83 ? 2.187 -8.474 -1.384 1.00 97.38 83 LEU A N 1
ATOM 652 C CA . LEU A 1 83 ? 2.459 -7.929 -0.057 1.00 97.38 83 LEU A CA 1
ATOM 653 C C . LEU A 1 83 ? 2.220 -9.002 0.999 1.00 97.38 83 LEU A C 1
ATOM 655 O O . LEU A 1 83 ? 1.090 -9.465 1.178 1.00 97.38 83 LEU A O 1
ATOM 659 N N . THR A 1 84 ? 3.286 -9.365 1.707 1.00 96.56 84 THR A N 1
ATOM 660 C CA . THR A 1 84 ? 3.280 -10.434 2.710 1.00 96.56 84 THR A CA 1
ATOM 661 C C . THR A 1 84 ? 3.648 -9.888 4.081 1.00 96.56 84 THR A C 1
ATOM 663 O O . THR A 1 84 ? 4.528 -9.038 4.216 1.00 96.56 84 THR A O 1
ATOM 666 N N . HIS A 1 85 ? 2.959 -10.377 5.108 1.00 95.88 85 HIS A N 1
ATOM 667 C CA . HIS A 1 85 ? 3.326 -10.074 6.482 1.00 95.88 85 HIS A CA 1
ATOM 668 C C . HIS A 1 85 ? 4.548 -10.890 6.909 1.00 95.88 85 HIS A C 1
ATOM 670 O O . HIS A 1 85 ? 4.575 -12.099 6.682 1.00 95.88 85 HIS A O 1
ATOM 676 N N . ILE A 1 86 ? 5.489 -10.248 7.597 1.00 93.25 86 ILE A N 1
ATOM 677 C CA . ILE A 1 86 ? 6.617 -10.909 8.264 1.00 93.25 86 ILE A CA 1
ATOM 678 C C . ILE A 1 86 ? 6.701 -10.468 9.730 1.00 93.25 86 ILE A C 1
ATOM 680 O O . ILE A 1 86 ? 6.236 -9.373 10.053 1.00 93.25 86 ILE A O 1
ATOM 684 N N . PRO A 1 87 ? 7.252 -11.291 10.637 1.00 90.19 87 PRO A N 1
ATOM 685 C CA . PRO A 1 87 ? 7.555 -10.862 11.998 1.00 90.19 87 PRO A CA 1
ATOM 686 C C . PRO A 1 87 ? 8.422 -9.602 12.009 1.00 90.19 87 PRO A C 1
ATOM 688 O O . PRO A 1 87 ? 9.215 -9.361 11.099 1.00 90.19 87 PRO A O 1
ATOM 691 N N . ARG A 1 88 ? 8.281 -8.782 13.052 1.00 87.06 88 ARG A N 1
ATOM 692 C CA . ARG A 1 88 ? 9.007 -7.509 13.145 1.00 87.06 88 ARG A CA 1
ATOM 693 C C . ARG A 1 88 ? 10.518 -7.712 13.228 1.00 87.06 88 ARG A C 1
ATOM 695 O O . ARG A 1 88 ? 11.269 -6.835 12.835 1.00 87.06 88 ARG A O 1
ATOM 702 N N . GLU A 1 89 ? 10.946 -8.853 13.747 1.00 86.94 89 GLU A N 1
ATOM 703 C CA . GLU A 1 89 ? 12.342 -9.261 13.868 1.00 86.94 89 GLU A CA 1
ATOM 704 C C . GLU A 1 89 ? 12.982 -9.576 12.506 1.00 86.94 89 GLU A C 1
ATOM 706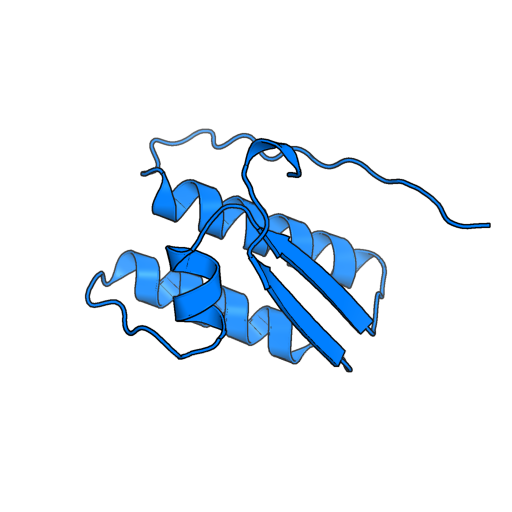 O O . GLU A 1 89 ? 14.205 -9.578 12.393 1.00 86.94 89 GLU A O 1
ATOM 711 N N . GLU A 1 90 ? 12.163 -9.835 11.485 1.00 75.62 90 GLU A N 1
ATOM 712 C CA . GLU A 1 90 ? 12.591 -10.156 10.119 1.00 75.62 90 GLU A CA 1
ATOM 713 C C . GLU A 1 90 ? 12.526 -8.945 9.171 1.00 75.62 90 GLU A C 1
ATOM 715 O O . GLU A 1 90 ? 12.931 -9.055 8.013 1.00 75.62 90 GLU A O 1
ATOM 720 N N . ASN A 1 91 ? 12.001 -7.809 9.647 1.00 73.06 91 ASN A N 1
ATOM 721 C CA . ASN A 1 91 ? 11.758 -6.593 8.868 1.00 73.06 91 ASN A CA 1
ATOM 722 C C 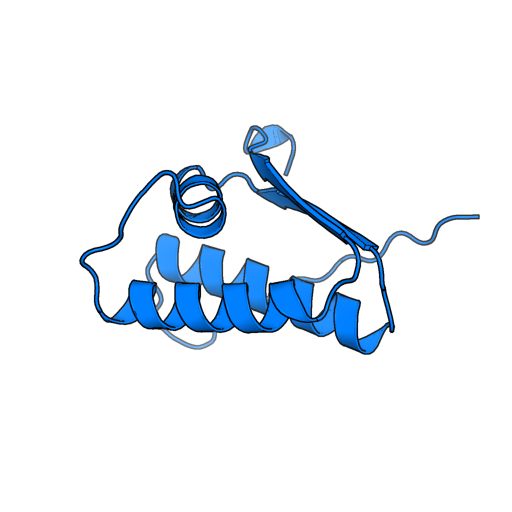. ASN A 1 91 ? 12.754 -5.481 9.202 1.00 73.06 91 ASN A C 1
ATOM 724 O O . ASN A 1 91 ? 13.302 -4.886 8.250 1.00 73.06 91 ASN A O 1
#

Mean predicted aligned error: 3.64 Å

Secondary structure (DSSP, 8-state):
-PPP-------SS---HHHHHHHHHHHHHHHHHHTT--EEEEEES-HHHHHHHTTSS----HHHHHHHHHHHHHHTTSSEEEEEE--GGG-

Radius of gyration: 13.09 Å; Cα contacts (8 Å, |Δi|>4): 92; chains: 1; bounding box: 38×27×28 Å

Organism: NCBI:txid1088818

Solvent-accessible surface area (backbone atoms only — not comparable to full-atom values): 5748 Å² total; per-residue (Å²): 138,85,85,90,84,88,86,86,83,82,77,95,59,96,67,54,75,68,54,48,54,47,51,48,50,45,51,52,52,52,52,41,50,74,69,68,51,47,64,51,80,45,75,36,60,42,64,66,59,40,31,41,74,72,64,76,40,88,72,88,48,72,66,59,44,53,50,50,51,53,45,51,58,58,54,68,71,33,82,40,76,48,71,44,73,45,59,68,93,80,104

Foldseek 3Di:
DDDDDDDDDDDPDDDDPLRVQLVVLLVVLVVCVVVVNQEDEAEDQDPPLLCVLVVVDDDPDPVVVVSSVSSNVSQVNHPYYHYYYDHPVVD

Nearest PDB structures (foldseek):
  4e19-asse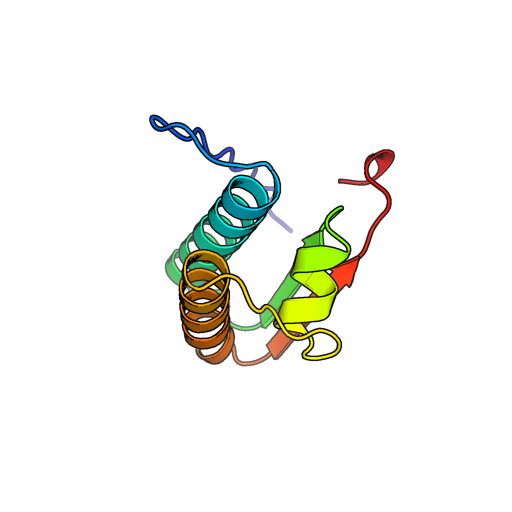mbly2_B  TM=9.905E-01  e=2.098E-06  Halobacterium salinarum NRC-1
  3hst-assembly2_B  TM=9.908E-01  e=2.145E-05  Mycobacterium tuberculosis
  3hst-assembly4_D  TM=9.821E-01  e=1.886E-05  Mycobacterium tuberculosis
  3aly-assembly1_A  TM=9.675E-01  e=1.489E-04  Sulfurisphaera tokodaii str. 7
  2ehg-assembly1_A  TM=9.685E-01  e=5.779E-04  Sulfurisphaera tokodaii str. 7

InterPro domains:
  IPR002156 Ribonuclease H domain [PF13456] (11-91)
  IPR002156 Ribonuclease H domain [PS50879] (1-91)
  IPR012337 Ribonuclease H-like superfamily [SSF53098] (8-91)
  IPR036397 Ribonuclease H superfamily [G3DSA:3.30.420.10] (3-91)

pLDDT: mean 92.85, std 7.05, range [52.38, 98.44]

Sequence (91 aa):
MGAMLHQAVMLRFKATNNQAKYEALIAGLNFALSMAVKRIQVFSDSLLVVNQVNQTFETKDKVLKKYLQLAKSLISLFEDFSLTHIPREEN